Protein AF-A0A3S4F5F6-F1 (afdb_monomer_lite)

Secondary structure (DSSP, 8-state):
--HHHHHHH---SSTTTTT-SEEEEES--HHHHHS-HHHHTT------HHHHHHHHHHTT-EEEEE-STTSSS-GGG-S-GGGSGGGTTSSS---SS----EEEEEEE----SS--TTTTT-S--PEEEE-

pLDDT: mean 95.96, std 4.85, range [60.47, 98.75]

Sequence (131 aa):
MPAHIVQTRFPQTAEALACYDAIVISDIGSNTFLLQNRTFYNMDIIPDALQLIADYVAEGGGLLMIGGYLSFTGIEAKANYKNTVLAEVLPVDMLDVDDRVELPQGCKAVNTAVEHFITQPFSEWAAAVGL

Organism: Salmonella enterica I (NCBI:txid59201)

InterPro domains:
  IPR010768 Putative glutamine amidotransferase [PF07090] (1-130)
  IPR029062 Class I glutamine amidotransferase-like [G3DSA:3.40.50.880] (1-131)
  IPR029062 Class I glutamine amidotransferase-like [SSF52317] (2-127)

Radius of gyration: 16.64 Å; chains: 1; bounding box: 39×25×51 Å

Structure (mmCIF, N/CA/C/O backbone):
data_AF-A0A3S4F5F6-F1
#
_entry.id   AF-A0A3S4F5F6-F1
#
loop_
_atom_site.group_PDB
_atom_site.id
_atom_site.type_symbol
_atom_site.label_atom_id
_atom_site.label_alt_id
_atom_site.label_comp_id
_atom_site.label_asym_id
_atom_site.label_entity_id
_atom_site.label_seq_id
_atom_site.pdbx_PDB_ins_code
_atom_site.Cartn_x
_atom_site.Cartn_y
_atom_site.Cartn_z
_atom_site.occupancy
_atom_site.B_iso_or_equiv
_atom_site.auth_seq_id
_atom_site.auth_comp_id
_atom_site.auth_asym_id
_atom_site.auth_atom_id
_atom_site.pdbx_PDB_model_num
ATOM 1 N N . MET A 1 1 ? -4.221 12.363 2.640 1.00 91.06 1 MET A N 1
ATOM 2 C CA . MET A 1 1 ? -3.789 13.136 3.835 1.00 91.06 1 MET A CA 1
ATOM 3 C C . MET A 1 1 ? -2.275 13.015 3.998 1.00 91.06 1 MET A C 1
ATOM 5 O O . MET A 1 1 ? -1.754 12.002 3.551 1.00 91.06 1 MET A O 1
ATOM 9 N N . PRO A 1 2 ? -1.557 13.993 4.586 1.00 90.69 2 PRO A N 1
ATOM 10 C CA . PRO A 1 2 ? -0.120 13.858 4.854 1.00 90.69 2 PRO A CA 1
ATOM 11 C C . PRO A 1 2 ? 0.184 12.728 5.850 1.00 90.69 2 PRO A C 1
ATOM 13 O O . PRO A 1 2 ? -0.600 12.510 6.773 1.00 90.69 2 PRO A O 1
ATOM 16 N N . ALA A 1 3 ? 1.340 12.067 5.720 1.00 86.12 3 ALA A N 1
ATOM 17 C CA . ALA A 1 3 ? 1.691 10.895 6.534 1.00 86.12 3 ALA A CA 1
ATOM 18 C C . ALA A 1 3 ? 1.637 11.151 8.052 1.00 86.12 3 ALA A C 1
ATOM 20 O O . ALA A 1 3 ? 1.069 10.362 8.798 1.00 86.12 3 ALA A O 1
ATOM 21 N N . HIS A 1 4 ? 2.128 12.299 8.524 1.00 86.75 4 HIS A N 1
ATOM 22 C CA . HIS A 1 4 ? 2.087 12.649 9.951 1.00 86.75 4 HIS A CA 1
ATOM 23 C C . HIS A 1 4 ? 0.660 12.878 10.493 1.00 86.75 4 HIS A C 1
ATOM 25 O O . HIS A 1 4 ? 0.428 12.788 11.696 1.00 86.75 4 HIS A O 1
ATOM 31 N N . ILE A 1 5 ? -0.315 13.168 9.624 1.00 94.31 5 ILE A N 1
ATOM 32 C CA . ILE A 1 5 ? -1.717 13.339 10.031 1.00 94.31 5 ILE A CA 1
ATOM 33 C C . ILE A 1 5 ? -2.377 11.985 10.302 1.00 94.31 5 ILE A C 1
ATOM 35 O O . ILE A 1 5 ? -3.233 11.908 11.183 1.00 94.31 5 ILE A O 1
ATOM 39 N N . VAL A 1 6 ? -1.934 10.911 9.637 1.00 93.94 6 VAL A N 1
ATOM 40 C CA . VAL A 1 6 ? -2.415 9.540 9.888 1.00 93.94 6 VAL A CA 1
ATOM 41 C C . VAL A 1 6 ? -2.267 9.185 11.371 1.00 93.94 6 VAL A C 1
ATOM 43 O O . VAL A 1 6 ? -3.215 8.716 11.988 1.00 93.94 6 VAL A O 1
ATOM 46 N N . GLN A 1 7 ? -1.145 9.547 12.002 1.00 92.19 7 GLN A N 1
ATOM 47 C CA . GLN A 1 7 ? -0.879 9.236 13.415 1.00 92.19 7 GLN A CA 1
ATOM 48 C C . GLN A 1 7 ? -1.832 9.898 14.421 1.00 92.19 7 GLN A C 1
ATOM 50 O O . GLN A 1 7 ? -1.826 9.533 15.598 1.00 92.19 7 GLN A O 1
ATOM 55 N N . THR A 1 8 ? -2.598 10.907 13.997 1.00 93.56 8 THR A N 1
ATOM 56 C CA . THR A 1 8 ? -3.438 11.717 14.895 1.00 93.56 8 THR A CA 1
ATOM 57 C C . THR A 1 8 ? -4.908 11.751 14.503 1.00 93.56 8 THR A C 1
ATOM 59 O O . THR A 1 8 ? -5.749 11.988 15.367 1.00 93.56 8 THR A O 1
ATOM 62 N N . ARG A 1 9 ? -5.234 11.567 13.219 1.00 94.50 9 ARG A N 1
ATOM 63 C CA . ARG A 1 9 ? -6.587 11.781 12.682 1.00 94.50 9 ARG A CA 1
ATOM 64 C C . ARG A 1 9 ? -7.036 10.700 11.702 1.00 94.50 9 ARG A C 1
ATOM 66 O O . ARG A 1 9 ? -7.962 10.952 10.932 1.00 94.50 9 ARG A O 1
ATOM 73 N N . PHE A 1 10 ? -6.396 9.531 11.692 1.00 95.88 10 PHE A N 1
ATOM 74 C CA . PHE A 1 10 ? -6.884 8.436 10.860 1.00 95.88 10 PHE A CA 1
ATOM 75 C C . PHE A 1 10 ? -8.312 8.036 11.287 1.00 95.88 10 PHE A C 1
ATOM 77 O O . PHE A 1 10 ? -8.565 7.938 12.496 1.00 95.88 10 PHE A O 1
ATOM 84 N N . PRO A 1 11 ? -9.253 7.846 10.340 1.00 95.44 11 PRO A N 1
ATOM 85 C CA . PRO A 1 11 ? -10.606 7.392 10.645 1.00 95.44 11 PRO A CA 1
ATOM 86 C C . PRO A 1 11 ? -10.601 6.091 11.451 1.00 95.44 11 PRO A C 1
ATOM 88 O O . PRO A 1 11 ? -9.770 5.221 11.228 1.00 95.44 11 PRO A O 1
ATOM 91 N N . GLN A 1 12 ? -11.515 5.971 12.411 1.00 94.50 12 GLN A N 1
ATOM 92 C CA . GLN A 1 12 ? -11.531 4.853 13.366 1.00 94.50 12 GLN A CA 1
ATOM 93 C C . GLN A 1 12 ? -12.668 3.858 13.094 1.00 94.50 12 GLN A C 1
ATOM 95 O O . GLN A 1 12 ? -12.875 2.941 13.882 1.00 94.50 12 GLN A O 1
ATOM 100 N N . THR A 1 13 ? -13.431 4.056 12.015 1.00 91.31 13 THR A N 1
ATOM 101 C CA . THR A 1 13 ? -14.533 3.173 11.612 1.00 91.31 13 THR A CA 1
ATOM 102 C C . THR A 1 13 ? -14.563 3.021 10.092 1.00 91.31 13 THR A C 1
ATOM 104 O O . THR A 1 13 ? -14.089 3.907 9.372 1.00 91.31 13 THR A O 1
ATOM 107 N N . ALA A 1 14 ? -15.121 1.911 9.606 1.00 84.69 14 ALA A N 1
ATOM 108 C CA . ALA A 1 14 ? -15.236 1.624 8.177 1.00 84.69 14 ALA A CA 1
ATOM 109 C C . ALA A 1 14 ? -16.187 2.609 7.474 1.00 84.69 14 ALA A C 1
ATOM 111 O O . ALA A 1 14 ? -15.895 3.092 6.383 1.00 84.69 14 ALA A O 1
ATOM 112 N N . GLU A 1 15 ? -17.269 3.026 8.137 1.00 88.19 15 GLU A N 1
ATOM 113 C CA . GLU A 1 15 ? -18.243 3.976 7.584 1.00 88.19 15 GLU A CA 1
ATOM 114 C C . GLU A 1 15 ? -17.610 5.341 7.296 1.00 88.19 15 GLU A C 1
ATOM 116 O O . GLU A 1 15 ? -17.995 6.032 6.354 1.00 88.19 15 GLU A O 1
ATOM 121 N N . ALA A 1 16 ? -16.611 5.736 8.091 1.00 94.62 16 ALA A N 1
ATOM 122 C CA . ALA A 1 16 ? -15.866 6.966 7.864 1.00 94.62 16 ALA A CA 1
ATOM 123 C C . ALA A 1 16 ? -14.917 6.878 6.652 1.00 94.62 16 ALA A C 1
ATOM 125 O O . ALA A 1 16 ? -14.495 7.917 6.143 1.00 94.62 16 ALA A O 1
ATOM 126 N N . LEU A 1 17 ? -14.584 5.665 6.193 1.00 95.94 17 LEU A N 1
ATOM 127 C CA . LEU A 1 17 ? -13.842 5.413 4.954 1.00 95.94 17 LEU A CA 1
ATOM 128 C C . LEU A 1 17 ? -14.773 5.243 3.745 1.00 95.94 17 LEU A C 1
ATOM 130 O O . LEU A 1 17 ? -14.385 5.588 2.633 1.00 95.94 17 LEU A O 1
ATOM 134 N N . ALA A 1 18 ? -16.014 4.797 3.958 1.00 94.12 18 ALA A N 1
ATOM 135 C CA . ALA A 1 18 ? -16.992 4.521 2.901 1.00 94.12 18 ALA A CA 1
ATOM 136 C C . ALA A 1 18 ? -17.378 5.743 2.043 1.00 94.12 18 ALA A C 1
ATOM 138 O O . ALA A 1 18 ? -17.978 5.593 0.983 1.00 94.12 18 ALA A O 1
ATOM 139 N N . CYS A 1 19 ? -17.044 6.963 2.475 1.00 95.19 19 CYS A N 1
ATOM 140 C CA . CYS A 1 19 ? -17.251 8.169 1.673 1.00 95.19 19 CYS A CA 1
ATOM 141 C C . CYS A 1 19 ? -16.205 8.372 0.562 1.00 95.19 19 CYS A C 1
ATOM 143 O O . CYS A 1 19 ? -16.369 9.287 -0.245 1.00 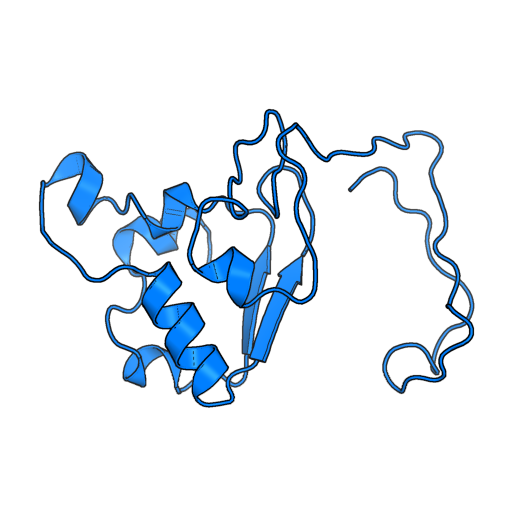95.19 19 CYS A O 1
ATOM 145 N N . TYR A 1 20 ? -15.139 7.567 0.525 1.00 97.44 20 TYR A N 1
ATOM 146 C CA . TYR A 1 20 ? -14.106 7.625 -0.507 1.00 97.44 20 TYR A CA 1
ATOM 147 C C . TYR A 1 20 ? -14.315 6.524 -1.548 1.00 97.44 20 TYR A C 1
ATOM 149 O O . TYR A 1 20 ? -14.538 5.370 -1.193 1.00 97.44 20 TYR A O 1
ATOM 157 N N . ASP A 1 21 ? -14.149 6.855 -2.829 1.00 97.88 21 ASP A N 1
ATOM 158 C C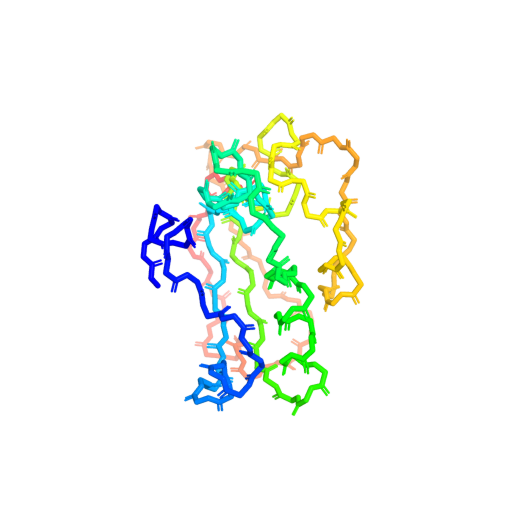A . ASP A 1 21 ? -14.173 5.862 -3.915 1.00 97.88 21 ASP A CA 1
ATOM 159 C C . ASP A 1 21 ? -12.913 4.980 -3.929 1.00 97.88 21 ASP A C 1
ATOM 161 O O . ASP A 1 21 ? -12.952 3.816 -4.328 1.00 97.88 21 ASP A O 1
ATOM 165 N N . ALA A 1 22 ? -11.780 5.542 -3.495 1.00 98.00 22 ALA A N 1
ATOM 166 C CA . ALA A 1 22 ? -10.528 4.817 -3.349 1.00 98.00 22 ALA A CA 1
ATOM 167 C C . ALA A 1 22 ? -9.621 5.425 -2.270 1.00 98.00 22 ALA A C 1
ATOM 169 O O . ALA A 1 22 ? -9.624 6.636 -2.027 1.00 98.00 22 ALA A O 1
ATOM 170 N N . ILE A 1 23 ? -8.766 4.583 -1.693 1.00 98.12 23 ILE A N 1
ATOM 171 C CA . ILE A 1 23 ? -7.663 4.953 -0.808 1.00 98.12 23 ILE A CA 1
ATOM 172 C C . ILE A 1 23 ? -6.346 4.766 -1.566 1.00 98.12 23 ILE A C 1
ATOM 174 O O . ILE A 1 23 ? -6.086 3.714 -2.147 1.00 98.12 23 ILE A O 1
ATOM 178 N N . VAL A 1 24 ? -5.494 5.794 -1.537 1.00 98.38 24 VAL A N 1
ATOM 179 C CA . VAL A 1 24 ? -4.147 5.747 -2.119 1.00 98.38 24 VAL A CA 1
ATOM 180 C C . VAL A 1 24 ? -3.108 5.854 -1.010 1.00 98.38 24 VAL A C 1
ATOM 182 O O . VAL A 1 24 ? -3.088 6.838 -0.265 1.00 98.38 24 VAL A O 1
ATOM 185 N N . ILE A 1 25 ? -2.235 4.854 -0.922 1.00 98.25 25 ILE A N 1
ATOM 186 C CA . ILE A 1 25 ? -1.103 4.795 0.003 1.00 98.25 25 ILE A CA 1
ATOM 187 C C . ILE A 1 25 ? 0.173 4.993 -0.815 1.00 98.25 25 ILE A C 1
ATOM 189 O O . ILE A 1 25 ? 0.447 4.237 -1.742 1.00 98.25 25 ILE A O 1
ATOM 193 N N . SER A 1 26 ? 0.945 6.027 -0.499 1.00 97.31 26 SER A N 1
ATOM 194 C CA . SER A 1 26 ? 2.162 6.369 -1.235 1.00 97.31 26 SER A CA 1
ATOM 195 C C . SER A 1 26 ? 3.246 6.768 -0.251 1.00 97.31 26 SER A C 1
ATOM 197 O O . SER A 1 26 ? 3.070 7.735 0.489 1.00 97.31 26 SER A O 1
ATOM 199 N N . ASP A 1 27 ? 4.353 6.030 -0.274 1.00 96.38 27 ASP A N 1
ATOM 200 C CA . ASP A 1 27 ? 5.578 6.309 0.483 1.00 96.38 27 ASP A CA 1
ATOM 201 C C . ASP A 1 27 ? 5.352 6.542 1.992 1.00 96.38 27 ASP A C 1
ATOM 203 O O . ASP A 1 27 ? 5.803 7.517 2.595 1.00 96.38 27 ASP A O 1
ATOM 207 N N . ILE A 1 28 ? 4.603 5.627 2.614 1.00 97.88 28 ILE A N 1
ATOM 208 C CA . ILE A 1 28 ? 4.267 5.640 4.040 1.00 97.88 28 ILE A CA 1
ATOM 209 C C . ILE A 1 28 ? 4.238 4.209 4.579 1.00 97.88 28 ILE A C 1
ATOM 211 O O . ILE A 1 28 ? 3.491 3.370 4.083 1.00 97.88 28 ILE A O 1
ATOM 215 N N . GLY A 1 29 ? 5.033 3.930 5.613 1.00 98.19 29 GLY A N 1
ATOM 216 C CA . GLY A 1 29 ? 5.177 2.581 6.160 1.00 98.19 29 GLY A CA 1
ATOM 217 C C . GLY A 1 29 ? 4.005 2.163 7.049 1.00 98.19 29 GLY A C 1
ATOM 218 O O . GLY A 1 29 ? 3.345 2.999 7.671 1.00 98.19 29 GLY A O 1
ATOM 219 N N . SER A 1 30 ? 3.802 0.851 7.178 1.00 98.56 30 SER A N 1
ATOM 220 C CA . SER A 1 30 ? 2.749 0.250 8.014 1.00 98.56 30 SER A CA 1
ATOM 221 C C . SER A 1 30 ? 2.769 0.742 9.466 1.00 98.56 30 SER A C 1
ATOM 223 O O . SER A 1 30 ? 1.718 0.998 10.055 1.00 98.56 30 SER A O 1
ATOM 225 N N . ASN A 1 31 ? 3.961 0.978 10.026 1.00 98.25 31 ASN A N 1
ATOM 226 C CA . ASN A 1 31 ? 4.142 1.494 11.384 1.00 98.25 31 ASN A CA 1
ATOM 227 C C . ASN A 1 31 ? 3.382 2.803 11.635 1.00 98.25 31 ASN A C 1
ATOM 229 O O . ASN A 1 31 ? 2.898 3.021 12.740 1.00 98.25 31 ASN A O 1
ATOM 233 N N . THR A 1 32 ? 3.233 3.673 10.633 1.00 98.00 32 THR A N 1
ATOM 234 C CA . THR A 1 32 ? 2.488 4.930 10.792 1.00 98.00 32 THR A CA 1
ATOM 235 C C . THR A 1 32 ? 0.992 4.695 11.039 1.00 98.00 32 THR A C 1
ATOM 237 O O . THR A 1 32 ? 0.365 5.487 11.743 1.00 98.00 32 THR A O 1
ATOM 240 N N . PHE A 1 33 ? 0.434 3.603 10.511 1.00 98.19 33 PHE A N 1
ATOM 241 C CA . PHE A 1 33 ? -0.964 3.206 10.704 1.00 98.19 33 PHE A CA 1
ATOM 242 C C . PHE A 1 33 ? -1.172 2.408 11.993 1.00 98.19 33 PHE A C 1
ATOM 244 O O . PHE A 1 33 ? -2.152 2.643 12.699 1.00 98.19 33 PHE A O 1
ATOM 251 N N . LEU A 1 34 ? -0.247 1.493 12.299 1.00 98.00 34 LEU A N 1
ATOM 252 C CA . LEU A 1 34 ? -0.343 0.568 13.434 1.00 98.00 34 LEU A CA 1
ATOM 253 C C . LEU A 1 34 ? 0.067 1.208 14.768 1.00 98.00 34 LEU A C 1
ATOM 255 O O . LEU A 1 34 ? -0.484 0.886 15.816 1.00 98.00 34 LEU A O 1
ATOM 259 N N . LEU A 1 35 ? 1.030 2.132 14.738 1.00 97.25 35 LEU A N 1
ATOM 260 C CA . LEU A 1 35 ? 1.600 2.785 15.919 1.00 97.25 35 LEU A CA 1
ATOM 261 C C . LEU A 1 35 ? 1.224 4.271 15.944 1.00 97.25 35 LEU A C 1
ATOM 263 O O . LEU A 1 35 ? 2.082 5.153 16.025 1.00 97.25 35 LEU A O 1
ATOM 267 N N . GLN A 1 36 ? -0.076 4.561 15.855 1.00 97.50 36 GLN A N 1
ATOM 268 C CA . GLN A 1 36 ? -0.590 5.927 16.008 1.00 97.50 36 GLN A CA 1
ATOM 269 C C . GLN A 1 36 ? -0.240 6.485 17.393 1.00 97.50 36 GLN A C 1
ATOM 271 O O . GLN A 1 36 ? -0.029 5.733 18.347 1.00 97.50 36 GLN A O 1
ATOM 276 N N . ASN A 1 37 ? -0.240 7.815 17.543 1.00 96.88 37 ASN A N 1
ATOM 277 C CA . ASN A 1 37 ? 0.197 8.470 18.783 1.00 96.88 37 ASN A CA 1
ATOM 278 C C . ASN A 1 37 ? -0.571 7.979 20.016 1.00 96.88 37 ASN A C 1
ATOM 280 O O . ASN A 1 37 ? 0.001 7.856 21.098 1.00 96.88 37 ASN A O 1
ATOM 284 N N . ARG A 1 38 ? -1.860 7.671 19.841 1.00 96.75 38 ARG A N 1
ATOM 285 C CA . ARG A 1 38 ? -2.717 7.119 20.893 1.00 96.75 38 ARG A CA 1
ATOM 286 C C . ARG A 1 38 ? -2.197 5.772 21.404 1.00 96.75 38 ARG A C 1
ATOM 288 O O . ARG A 1 38 ? -2.059 5.604 22.609 1.00 96.75 38 ARG A O 1
ATOM 295 N N . THR A 1 39 ? -1.822 4.864 20.510 1.00 96.62 39 THR A N 1
ATOM 296 C CA . THR A 1 39 ? -1.234 3.567 20.870 1.00 96.62 39 THR A CA 1
ATOM 297 C C . THR A 1 39 ? 0.179 3.727 21.423 1.00 96.62 39 THR A C 1
ATOM 299 O O . THR A 1 39 ? 0.487 3.209 22.491 1.00 96.62 39 THR A O 1
ATOM 302 N N . PHE A 1 40 ? 1.041 4.467 20.721 1.00 96.75 40 PHE A N 1
ATOM 303 C CA . PHE A 1 40 ? 2.476 4.492 21.013 1.00 96.75 40 PHE A CA 1
ATOM 304 C C . PHE A 1 40 ? 2.849 5.349 22.233 1.00 96.75 40 PHE A C 1
ATOM 306 O O . PHE A 1 40 ? 3.703 4.948 23.019 1.00 96.75 40 PHE A O 1
ATOM 313 N N . TYR A 1 41 ? 2.217 6.514 22.415 1.00 96.38 41 TYR A N 1
ATOM 314 C CA . TYR A 1 41 ? 2.541 7.440 23.511 1.00 96.38 41 TYR A CA 1
ATOM 315 C C . TYR A 1 41 ? 1.541 7.389 24.665 1.00 96.38 41 TYR A C 1
ATOM 317 O O . TYR A 1 41 ? 1.938 7.573 25.814 1.00 96.38 41 TYR A O 1
ATOM 325 N N . ASN A 1 42 ? 0.260 7.138 24.377 1.00 96.25 42 ASN A N 1
ATOM 326 C CA . ASN A 1 42 ? -0.794 7.192 25.395 1.00 96.25 42 ASN A CA 1
ATOM 327 C C . ASN A 1 42 ? -1.222 5.806 25.900 1.00 96.25 42 ASN A C 1
ATOM 329 O O . ASN A 1 42 ? -1.962 5.737 26.876 1.00 96.25 42 ASN A O 1
ATOM 333 N N . MET A 1 43 ? -0.744 4.718 25.275 1.00 95.69 43 MET A N 1
ATOM 334 C CA . MET A 1 43 ? -1.147 3.334 25.574 1.00 95.69 43 MET A CA 1
ATOM 335 C C . MET A 1 43 ? -2.661 3.091 25.432 1.00 95.69 43 MET A C 1
ATOM 337 O O . MET A 1 43 ? -3.219 2.191 26.059 1.00 95.69 43 MET A O 1
ATOM 341 N N . ASP A 1 44 ? -3.332 3.885 24.598 1.00 97.62 44 ASP A N 1
ATOM 342 C CA . ASP A 1 44 ? -4.745 3.695 24.292 1.00 97.62 44 ASP A CA 1
ATOM 343 C C . ASP A 1 44 ? -4.932 2.461 23.399 1.00 97.62 44 ASP A C 1
ATOM 345 O O . ASP A 1 44 ? -4.175 2.228 22.451 1.00 97.62 44 ASP A O 1
ATOM 349 N N . ILE A 1 45 ? -6.016 1.725 23.639 1.00 96.94 45 ILE A N 1
ATOM 350 C CA . ILE A 1 45 ? -6.497 0.687 22.725 1.00 96.94 45 ILE A CA 1
ATOM 351 C C . ILE A 1 45 ? -7.361 1.365 21.656 1.00 96.94 45 ILE 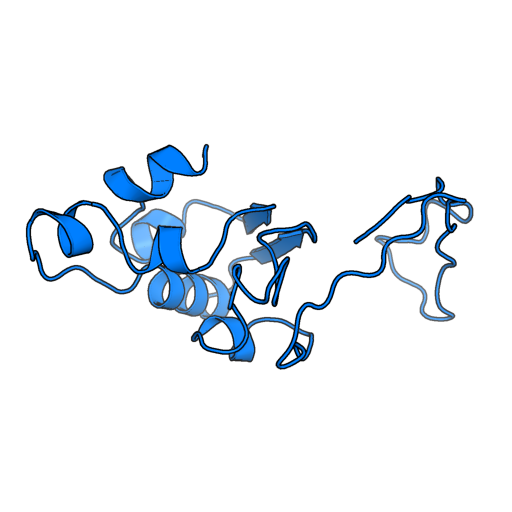A C 1
ATOM 353 O O . ILE A 1 45 ? -8.366 2.003 21.977 1.00 96.94 45 ILE A O 1
ATOM 357 N N . ILE A 1 46 ? -6.968 1.223 20.390 1.00 96.94 46 ILE A N 1
ATOM 358 C CA . ILE A 1 46 ? -7.696 1.726 19.218 1.00 96.94 46 ILE A CA 1
ATOM 359 C C . ILE A 1 46 ? -7.839 0.609 18.168 1.00 96.94 46 ILE A C 1
ATOM 361 O O . ILE A 1 46 ? -7.068 -0.352 18.215 1.00 96.94 46 ILE A O 1
ATOM 365 N N . PRO A 1 47 ? -8.800 0.712 17.234 1.00 97.12 47 PRO A N 1
ATOM 366 C CA . PRO A 1 47 ? -8.895 -0.190 16.088 1.00 97.12 47 PRO A CA 1
ATOM 367 C C . PRO A 1 47 ? -7.622 -0.213 15.228 1.00 97.12 47 PRO A C 1
ATOM 369 O O . PRO A 1 47 ? -6.944 0.805 15.079 1.00 97.12 47 PRO A O 1
ATOM 372 N N . ASP A 1 48 ? -7.334 -1.364 14.617 1.00 97.81 48 ASP A N 1
ATOM 373 C CA . ASP A 1 48 ? -6.263 -1.498 13.627 1.00 97.81 48 ASP A CA 1
ATOM 374 C C . ASP A 1 48 ? -6.657 -0.771 12.330 1.00 97.81 48 ASP A C 1
ATOM 376 O O . ASP A 1 48 ? -7.601 -1.147 11.634 1.00 97.81 48 ASP A O 1
ATOM 380 N N . ALA A 1 49 ? -5.919 0.287 12.000 1.00 98.19 49 ALA A N 1
ATOM 381 C CA . ALA A 1 49 ? -6.151 1.081 10.801 1.00 98.19 49 ALA A CA 1
ATOM 382 C C . ALA A 1 49 ? -5.975 0.291 9.496 1.00 98.19 49 ALA A C 1
ATOM 384 O O . ALA A 1 49 ? -6.672 0.576 8.525 1.00 98.19 49 ALA A O 1
ATOM 385 N N . LEU A 1 50 ? -5.067 -0.685 9.453 1.00 98.38 50 LEU A N 1
ATOM 386 C CA . LEU A 1 50 ? -4.876 -1.527 8.276 1.00 98.38 50 LEU A CA 1
ATOM 387 C C . LEU A 1 50 ? -6.031 -2.517 8.116 1.00 98.38 50 LEU A C 1
ATOM 389 O O . LEU A 1 50 ? -6.441 -2.767 6.985 1.00 98.38 50 LEU A O 1
ATOM 393 N N . GLN A 1 51 ? -6.605 -2.999 9.224 1.00 98.38 51 GLN A N 1
ATOM 394 C CA . GLN A 1 51 ? -7.827 -3.806 9.180 1.00 98.38 51 GLN A CA 1
ATOM 395 C C . GLN A 1 51 ? -9.004 -2.992 8.635 1.00 98.38 51 GLN A C 1
ATOM 397 O O . GLN A 1 51 ? -9.710 -3.469 7.758 1.00 98.38 51 GLN A O 1
ATOM 402 N N . LEU A 1 52 ? -9.162 -1.734 9.060 1.00 98.12 52 LEU A N 1
ATOM 403 C CA . LEU A 1 52 ? -10.206 -0.853 8.520 1.00 98.12 52 LEU A CA 1
ATOM 404 C C . LEU A 1 52 ? -10.070 -0.636 7.004 1.00 98.12 52 LEU A C 1
ATOM 406 O O . LEU A 1 52 ? -11.076 -0.564 6.302 1.00 98.12 52 LEU A O 1
ATOM 410 N N . ILE A 1 53 ? -8.839 -0.530 6.489 1.00 98.12 53 ILE A N 1
ATOM 411 C CA . ILE A 1 53 ? -8.594 -0.430 5.043 1.00 98.12 53 ILE A CA 1
ATOM 412 C C . ILE A 1 53 ? -8.925 -1.757 4.352 1.00 98.12 53 ILE A C 1
ATOM 414 O O . ILE A 1 53 ? -9.535 -1.739 3.287 1.00 98.12 53 ILE A O 1
ATOM 418 N N . ALA A 1 54 ? -8.546 -2.893 4.941 1.00 98.06 54 ALA A N 1
ATOM 419 C CA . ALA A 1 54 ? -8.870 -4.209 4.398 1.00 98.06 54 ALA A CA 1
ATOM 420 C C . ALA A 1 54 ? -10.391 -4.426 4.308 1.00 98.06 54 ALA A C 1
ATOM 422 O O . ALA A 1 54 ? -10.886 -4.819 3.253 1.00 98.06 54 ALA A O 1
ATOM 423 N N . ASP A 1 55 ? -11.129 -4.084 5.366 1.00 97.50 55 ASP A N 1
ATOM 424 C CA . ASP A 1 55 ? -12.592 -4.167 5.410 1.00 97.50 55 ASP A CA 1
ATOM 425 C C . ASP A 1 55 ? -13.223 -3.249 4.350 1.00 97.50 55 ASP A C 1
ATOM 427 O O . ASP A 1 55 ? -14.069 -3.682 3.571 1.00 97.50 55 ASP A O 1
ATOM 431 N N . TYR A 1 56 ? -12.738 -2.008 4.238 1.00 97.81 56 TYR A N 1
ATOM 432 C CA . TYR A 1 56 ? -13.169 -1.062 3.205 1.00 97.81 56 TYR A CA 1
ATOM 433 C C . TYR A 1 56 ? -12.993 -1.619 1.779 1.00 97.81 56 TYR A C 1
ATOM 435 O O . TYR A 1 56 ? -13.878 -1.465 0.936 1.00 97.81 56 TYR A O 1
ATOM 443 N N . VAL A 1 57 ? -11.873 -2.293 1.495 1.00 97.62 57 VAL A N 1
ATOM 444 C CA . VAL A 1 57 ? -11.639 -2.922 0.184 1.00 97.62 57 VAL A CA 1
ATOM 445 C C . VAL A 1 57 ? -12.559 -4.122 -0.030 1.00 97.62 57 VAL A C 1
ATOM 447 O O . VAL A 1 57 ? -13.111 -4.284 -1.119 1.00 97.62 57 VAL A O 1
ATOM 450 N N . ALA A 1 58 ? -12.771 -4.942 1.001 1.00 97.06 58 ALA A N 1
ATOM 451 C CA . ALA A 1 58 ? -13.683 -6.083 0.937 1.00 97.06 58 ALA A CA 1
ATOM 452 C C . ALA A 1 58 ? -15.137 -5.657 0.654 1.00 97.06 58 ALA A C 1
ATOM 454 O O . ALA A 1 58 ? -15.879 -6.386 -0.004 1.00 97.06 58 ALA A O 1
ATOM 455 N N . GLU A 1 59 ? -15.525 -4.456 1.089 1.00 96.75 59 GLU A N 1
ATOM 456 C CA . GLU A 1 59 ? -16.828 -3.840 0.811 1.00 96.75 59 GLU A CA 1
ATOM 457 C C . GLU A 1 59 ? -16.918 -3.156 -0.570 1.00 96.75 59 GLU A C 1
ATOM 459 O O . GLU A 1 59 ? -17.956 -2.592 -0.920 1.00 96.75 59 GLU A O 1
ATOM 464 N N . GLY A 1 60 ? -15.870 -3.250 -1.397 1.00 96.75 60 GLY A N 1
ATOM 465 C CA . GLY A 1 60 ? -15.846 -2.753 -2.777 1.00 96.75 60 GLY A CA 1
ATOM 466 C C . GLY A 1 60 ? -15.104 -1.430 -2.973 1.00 96.75 60 GLY A C 1
ATOM 467 O O . GLY A 1 60 ? -15.121 -0.887 -4.079 1.00 96.75 60 GLY A O 1
ATOM 468 N N . GLY A 1 61 ? -14.447 -0.914 -1.933 1.00 97.62 61 GLY A N 1
ATOM 469 C CA . GLY A 1 61 ? -13.582 0.255 -2.024 1.00 97.62 61 GLY A CA 1
ATOM 470 C C . GLY A 1 61 ? -12.307 -0.003 -2.835 1.00 97.62 61 GLY A C 1
ATOM 471 O O . GLY A 1 61 ? -11.735 -1.093 -2.810 1.00 97.62 61 GLY A O 1
ATOM 472 N N . GLY A 1 62 ? -11.827 1.008 -3.561 1.00 98.19 62 GLY A N 1
ATOM 473 C CA . GLY A 1 62 ? -10.577 0.900 -4.314 1.00 98.19 62 GLY A CA 1
ATOM 474 C C . GLY A 1 62 ? -9.339 1.071 -3.428 1.00 98.19 62 GLY A C 1
ATOM 475 O O . GLY A 1 62 ? -9.285 1.982 -2.607 1.00 98.19 62 GLY A O 1
ATOM 476 N N . LEU A 1 63 ? -8.294 0.267 -3.637 1.00 98.56 63 LEU A N 1
ATOM 477 C CA . LEU A 1 63 ? -6.985 0.473 -3.006 1.00 98.56 63 LEU A CA 1
ATOM 478 C C . LEU A 1 63 ? -5.882 0.565 -4.059 1.00 98.56 63 LEU A C 1
ATOM 480 O O . LEU A 1 63 ? -5.768 -0.288 -4.937 1.00 98.56 63 LEU A O 1
ATOM 484 N N . LEU A 1 64 ? -5.044 1.593 -3.935 1.00 98.62 64 LEU A N 1
ATOM 485 C CA . LEU A 1 64 ? -3.828 1.765 -4.722 1.00 98.62 64 LEU A CA 1
ATOM 486 C C . LEU A 1 64 ? -2.640 1.988 -3.785 1.00 98.62 64 LEU A C 1
ATOM 488 O O . LEU A 1 64 ? -2.648 2.918 -2.980 1.00 98.62 64 LEU A O 1
ATOM 492 N N . MET A 1 65 ? -1.596 1.175 -3.936 1.00 98.62 65 MET A N 1
ATOM 493 C CA . MET A 1 65 ? -0.297 1.410 -3.309 1.00 98.62 65 MET A CA 1
ATOM 494 C C . MET A 1 65 ? 0.721 1.825 -4.373 1.00 98.62 65 MET A C 1
ATOM 496 O O . MET A 1 65 ? 0.861 1.154 -5.395 1.00 98.62 65 MET A O 1
ATOM 500 N N . ILE A 1 66 ? 1.418 2.936 -4.140 1.00 98.12 66 ILE A N 1
ATOM 501 C CA . ILE A 1 66 ? 2.477 3.450 -5.016 1.00 98.12 66 ILE A CA 1
ATOM 502 C C . ILE A 1 66 ? 3.826 3.152 -4.362 1.00 98.12 66 ILE A C 1
ATOM 504 O O . ILE A 1 66 ? 4.002 3.443 -3.183 1.00 98.12 66 ILE A O 1
ATOM 508 N N . GLY A 1 67 ? 4.759 2.581 -5.130 1.00 96.94 67 GLY A N 1
ATOM 509 C CA . GLY A 1 67 ? 6.104 2.233 -4.665 1.00 96.94 67 GLY A CA 1
ATOM 510 C C . GLY A 1 67 ? 6.941 3.432 -4.209 1.00 96.94 67 GLY A C 1
ATOM 511 O O . GLY A 1 67 ? 6.659 4.582 -4.550 1.00 96.94 67 GLY A O 1
ATOM 512 N N . GLY A 1 68 ? 7.974 3.139 -3.427 1.00 96.12 68 GLY A N 1
ATOM 513 C CA . GLY A 1 68 ? 8.849 4.107 -2.777 1.00 96.12 68 GLY A CA 1
ATOM 514 C C . GLY A 1 68 ? 9.535 3.471 -1.571 1.00 96.12 68 GLY A C 1
ATOM 515 O O . GLY A 1 68 ? 9.230 2.342 -1.188 1.00 96.12 68 GLY A O 1
ATOM 516 N N . TYR A 1 69 ? 10.431 4.212 -0.925 1.00 97.44 69 TYR A N 1
ATOM 517 C CA . TYR A 1 69 ? 11.255 3.684 0.166 1.00 97.44 69 TYR A CA 1
ATOM 518 C C . TYR A 1 69 ? 10.429 3.216 1.368 1.00 97.44 69 TYR A C 1
ATOM 520 O O . TYR A 1 69 ? 10.861 2.327 2.096 1.00 97.44 69 TYR A O 1
ATOM 528 N N . LEU A 1 70 ? 9.252 3.797 1.597 1.00 98.06 70 LEU A N 1
ATOM 529 C CA . LEU A 1 70 ? 8.337 3.408 2.665 1.00 98.06 70 LEU A CA 1
ATOM 530 C C . LEU A 1 70 ? 7.065 2.729 2.140 1.00 98.06 70 LEU A C 1
ATOM 532 O O . LEU A 1 70 ? 6.024 2.811 2.781 1.00 98.06 70 LEU A O 1
ATOM 536 N N . SER A 1 71 ? 7.120 2.040 1.001 1.00 98.31 71 SER A N 1
ATOM 537 C CA . SER A 1 71 ? 6.006 1.224 0.484 1.00 98.31 71 SER A CA 1
ATOM 538 C C . SER A 1 71 ? 6.422 -0.235 0.307 1.00 98.31 71 SER A C 1
ATOM 540 O O . SER A 1 71 ? 7.610 -0.530 0.311 1.00 98.31 71 SER A O 1
ATOM 542 N N . PHE A 1 72 ? 5.450 -1.149 0.203 1.00 98.56 72 PHE A N 1
ATOM 543 C CA . PHE A 1 72 ? 5.697 -2.598 0.140 1.00 98.56 72 PHE A CA 1
ATOM 544 C C . PHE A 1 72 ? 6.599 -3.098 1.289 1.00 98.56 72 PHE A C 1
ATOM 546 O O . PHE A 1 72 ? 6.205 -3.022 2.459 1.00 98.56 72 PHE A O 1
ATOM 553 N N . THR A 1 73 ? 7.802 -3.594 0.993 1.00 98.69 73 THR A N 1
ATOM 554 C CA . THR A 1 73 ? 8.807 -3.964 2.000 1.00 98.69 73 THR A CA 1
ATOM 555 C C . THR A 1 73 ? 9.657 -2.749 2.363 1.00 98.69 73 THR A C 1
ATOM 557 O O . THR A 1 73 ? 9.782 -2.418 3.547 1.00 98.69 73 THR A O 1
ATOM 560 N N . GLY A 1 74 ? 10.145 -2.027 1.356 1.00 98.38 74 GLY A N 1
ATOM 561 C CA . GLY A 1 74 ? 10.817 -0.741 1.462 1.00 98.38 74 GLY A CA 1
ATOM 562 C C . GLY A 1 74 ? 12.288 -0.816 1.876 1.00 98.38 74 GLY A C 1
ATOM 563 O O . GLY A 1 74 ? 12.850 -1.886 2.127 1.00 98.38 74 GLY A O 1
ATOM 564 N N . ILE A 1 75 ? 12.903 0.363 2.016 1.00 98.38 75 ILE A N 1
ATOM 565 C CA . ILE A 1 75 ? 14.294 0.522 2.453 1.00 98.38 75 ILE A CA 1
ATOM 566 C C . ILE A 1 75 ? 14.514 -0.154 3.804 1.00 98.38 75 ILE A C 1
ATOM 568 O O . ILE A 1 75 ? 13.766 0.083 4.755 1.00 98.38 75 ILE A O 1
ATOM 572 N N . GLU A 1 76 ? 15.541 -1.001 3.896 1.00 98.25 76 GLU A N 1
ATOM 573 C CA . GLU A 1 76 ? 15.845 -1.811 5.084 1.00 98.25 76 GLU A CA 1
ATOM 574 C C . GLU A 1 76 ? 14.624 -2.607 5.609 1.00 98.25 76 GLU A C 1
ATOM 576 O O . GLU A 1 76 ? 14.526 -2.870 6.808 1.00 98.25 76 GLU A O 1
ATOM 581 N N . ALA A 1 77 ? 13.672 -2.951 4.733 1.00 98.19 77 ALA A N 1
ATOM 582 C CA . ALA A 1 77 ? 12.398 -3.588 5.067 1.00 98.19 77 ALA A CA 1
ATOM 583 C C . ALA A 1 77 ? 11.502 -2.802 6.055 1.00 98.19 77 ALA A C 1
ATOM 585 O O . ALA A 1 77 ? 10.706 -3.384 6.796 1.00 98.19 77 ALA A O 1
ATOM 586 N N . LYS A 1 78 ? 11.612 -1.464 6.095 1.00 98.56 78 LYS A N 1
ATOM 587 C CA . LYS A 1 78 ? 10.906 -0.620 7.083 1.00 98.56 78 LYS A CA 1
ATOM 588 C C . LYS A 1 78 ? 9.444 -0.327 6.766 1.00 98.56 78 LYS A C 1
ATOM 590 O O . LYS A 1 78 ? 8.704 0.021 7.688 1.00 98.56 78 LYS A O 1
ATOM 595 N N . ALA A 1 79 ? 9.019 -0.422 5.507 1.00 98.50 79 ALA A N 1
ATOM 596 C CA . ALA A 1 79 ? 7.608 -0.256 5.163 1.00 98.50 79 ALA A CA 1
ATOM 597 C C . ALA A 1 79 ? 6.785 -1.432 5.703 1.00 98.50 79 ALA A C 1
ATOM 599 O O . ALA A 1 79 ? 5.714 -1.225 6.280 1.00 98.50 79 ALA A O 1
ATOM 600 N N . ASN A 1 80 ? 7.362 -2.635 5.617 1.00 98.62 80 ASN A N 1
ATOM 601 C CA . ASN A 1 80 ? 6.954 -3.834 6.343 1.00 98.62 80 ASN A CA 1
ATOM 602 C C . ASN A 1 80 ? 5.509 -4.307 6.067 1.00 98.62 80 ASN A C 1
ATOM 604 O O . ASN A 1 80 ? 4.924 -4.986 6.907 1.00 98.62 80 ASN A O 1
ATOM 608 N N . TYR A 1 81 ? 4.915 -3.989 4.909 1.00 98.75 81 TYR A N 1
ATOM 609 C CA . TYR A 1 81 ? 3.524 -4.370 4.611 1.00 98.75 81 TYR A CA 1
ATOM 610 C C . TYR A 1 81 ? 3.323 -5.880 4.461 1.00 98.75 81 TYR A C 1
ATOM 612 O O . TYR A 1 81 ? 2.225 -6.359 4.740 1.00 98.75 81 TYR A O 1
ATOM 620 N N . LYS A 1 82 ? 4.373 -6.641 4.116 1.00 98.62 82 LYS A N 1
ATOM 621 C CA . LYS A 1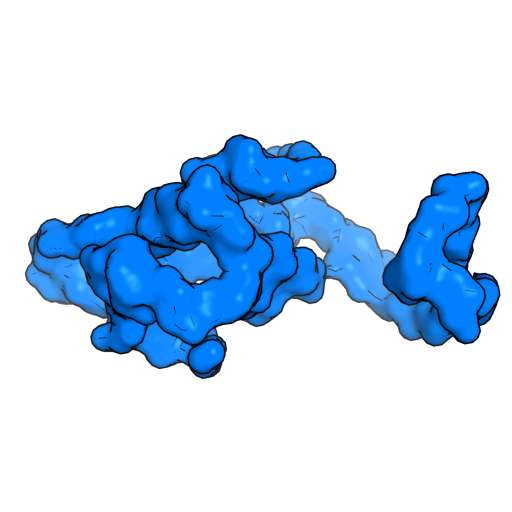 82 ? 4.340 -8.114 4.074 1.00 98.62 82 LYS A CA 1
ATOM 622 C C . LYS A 1 82 ? 3.836 -8.731 5.377 1.00 98.62 82 LYS A C 1
ATOM 624 O O . LYS A 1 82 ? 3.114 -9.719 5.361 1.00 98.62 82 LYS A O 1
ATOM 629 N N . ASN A 1 83 ? 4.212 -8.135 6.502 1.00 98.56 83 ASN A N 1
ATOM 630 C CA . ASN A 1 83 ? 3.909 -8.643 7.834 1.00 98.56 83 ASN A CA 1
ATOM 631 C C . ASN A 1 83 ? 2.653 -7.978 8.421 1.00 98.56 83 ASN A C 1
ATOM 633 O O . ASN A 1 83 ? 2.567 -7.759 9.628 1.00 98.56 83 ASN A O 1
ATOM 637 N N . THR A 1 84 ? 1.699 -7.608 7.562 1.00 98.75 84 THR A N 1
ATOM 638 C CA . THR A 1 84 ? 0.451 -6.935 7.942 1.00 98.75 84 THR A CA 1
ATOM 639 C C . THR A 1 84 ? -0.740 -7.549 7.225 1.00 98.75 84 THR A C 1
ATOM 641 O O . THR A 1 84 ? -0.581 -8.232 6.217 1.00 98.75 84 THR A O 1
ATOM 644 N N . VAL A 1 85 ? -1.946 -7.226 7.694 1.00 98.38 85 VAL A N 1
ATOM 645 C CA . VAL A 1 85 ? -3.202 -7.660 7.062 1.00 98.38 85 VAL A CA 1
ATOM 646 C C . VAL A 1 85 ? -3.342 -7.196 5.606 1.00 98.38 85 VAL A C 1
ATOM 648 O O . VAL A 1 85 ? -4.012 -7.855 4.820 1.00 98.38 85 VAL A O 1
ATOM 651 N N . LEU A 1 86 ? -2.667 -6.110 5.199 1.00 98.50 86 LEU A N 1
ATOM 652 C CA . LEU A 1 86 ? -2.711 -5.656 3.805 1.00 98.50 86 LEU A CA 1
ATOM 653 C C . LEU A 1 86 ? -1.929 -6.558 2.842 1.00 98.50 86 LEU A C 1
ATOM 655 O O . LEU A 1 86 ? -2.141 -6.445 1.637 1.00 98.50 86 LEU A O 1
ATOM 659 N N . ALA A 1 87 ? -1.076 -7.468 3.324 1.00 98.56 87 ALA A N 1
ATOM 660 C CA . ALA A 1 87 ? -0.417 -8.441 2.454 1.00 98.56 87 ALA A CA 1
ATOM 661 C C . ALA A 1 87 ? -1.424 -9.352 1.732 1.00 98.56 87 ALA A C 1
ATOM 663 O O . ALA A 1 87 ? -1.202 -9.697 0.580 1.00 98.56 87 ALA A O 1
ATOM 664 N N . GLU A 1 88 ? -2.550 -9.684 2.374 1.00 98.00 88 GLU A N 1
ATOM 665 C CA . GLU A 1 88 ? -3.615 -10.498 1.765 1.00 98.00 88 GLU A CA 1
ATOM 666 C C . GLU A 1 88 ? -4.502 -9.698 0.796 1.00 98.00 88 GLU A C 1
ATOM 668 O O . GLU A 1 88 ? -5.197 -10.275 -0.037 1.00 98.00 88 GLU A O 1
ATOM 673 N N . VAL A 1 89 ? -4.484 -8.365 0.900 1.00 98.38 89 VAL A N 1
ATOM 674 C CA . VAL A 1 89 ? -5.310 -7.457 0.087 1.00 98.38 89 VAL A CA 1
ATOM 675 C C . VAL A 1 89 ? -4.598 -7.062 -1.208 1.00 98.38 89 VAL A C 1
ATOM 677 O O . VAL A 1 89 ? -5.238 -6.865 -2.243 1.00 98.38 89 VAL A O 1
ATOM 680 N N . LEU A 1 90 ? -3.274 -6.901 -1.162 1.00 98.50 90 LEU A N 1
ATOM 681 C CA . LEU A 1 90 ? -2.490 -6.452 -2.308 1.00 98.50 90 LEU A CA 1
ATOM 682 C C . LEU A 1 90 ? -2.356 -7.570 -3.360 1.00 98.50 90 LEU A C 1
ATOM 684 O O . LEU A 1 90 ? -2.100 -8.719 -3.013 1.00 98.50 90 LEU A O 1
ATOM 688 N N . PRO A 1 91 ? -2.438 -7.253 -4.666 1.00 98.31 91 PRO A N 1
ATOM 689 C CA . PRO A 1 91 ? -2.343 -8.249 -5.737 1.00 98.31 91 PRO A CA 1
ATOM 690 C C . PRO A 1 91 ? -0.891 -8.667 -6.052 1.00 98.31 91 PRO A C 1
ATOM 692 O O . PRO A 1 91 ? -0.594 -9.053 -7.183 1.00 98.31 91 PRO A O 1
ATOM 695 N N . VAL A 1 92 ? 0.030 -8.530 -5.092 1.00 98.56 92 VAL A N 1
ATOM 696 C CA . VAL A 1 92 ? 1.463 -8.820 -5.238 1.00 98.56 92 VAL A CA 1
ATOM 697 C C . VAL A 1 92 ? 2.023 -9.428 -3.956 1.00 98.56 92 VAL A C 1
ATOM 699 O O . VAL A 1 92 ? 1.676 -8.999 -2.857 1.00 98.56 92 VAL A O 1
ATOM 702 N N . ASP A 1 93 ? 2.954 -10.367 -4.105 1.00 98.56 93 ASP A N 1
ATOM 703 C CA . ASP A 1 93 ? 3.769 -10.853 -2.994 1.00 98.56 93 ASP A CA 1
ATOM 704 C C . ASP A 1 93 ? 4.951 -9.908 -2.737 1.00 98.56 93 ASP A C 1
ATOM 706 O O . ASP A 1 93 ? 5.543 -9.348 -3.663 1.00 98.56 93 ASP A O 1
ATOM 710 N N . MET A 1 94 ? 5.325 -9.764 -1.467 1.00 98.50 94 MET A N 1
ATOM 711 C CA . MET A 1 94 ? 6.446 -8.929 -1.026 1.00 98.50 94 MET A CA 1
ATOM 712 C C . MET A 1 94 ? 7.648 -9.782 -0.598 1.00 98.50 94 MET A C 1
ATOM 714 O O . MET A 1 94 ? 7.509 -10.910 -0.106 1.00 98.50 94 MET A O 1
ATOM 718 N N . LEU A 1 95 ? 8.853 -9.238 -0.773 1.00 98.25 95 LEU A N 1
ATOM 719 C CA . LEU A 1 95 ? 10.095 -9.884 -0.346 1.00 98.25 95 LEU A CA 1
ATOM 720 C C . LEU A 1 95 ? 10.248 -9.826 1.185 1.00 98.25 95 LEU A C 1
ATOM 722 O O . LEU A 1 95 ? 9.601 -9.036 1.861 1.00 98.25 95 LEU A O 1
ATOM 726 N N . ASP A 1 96 ? 11.102 -10.682 1.751 1.00 98.06 96 ASP A N 1
ATOM 727 C CA . ASP A 1 96 ? 11.462 -10.633 3.185 1.00 98.06 96 ASP A CA 1
ATOM 728 C C . ASP A 1 96 ? 12.590 -9.635 3.494 1.00 98.06 96 ASP A C 1
ATOM 730 O O . ASP A 1 96 ? 12.996 -9.471 4.643 1.00 98.06 96 ASP A O 1
ATOM 734 N N . VAL A 1 97 ? 13.145 -9.007 2.460 1.00 98.44 97 VAL A N 1
ATOM 735 C CA . VAL A 1 97 ? 14.333 -8.149 2.513 1.00 98.44 97 VAL A CA 1
ATOM 736 C C . VAL A 1 97 ? 14.031 -6.798 1.870 1.00 98.44 97 VAL A C 1
ATOM 738 O O . VAL A 1 97 ? 12.986 -6.645 1.246 1.00 98.44 97 VAL A O 1
ATOM 741 N N . ASP A 1 98 ? 14.952 -5.837 2.004 1.00 98.19 98 ASP A N 1
ATOM 742 C CA . ASP A 1 98 ? 14.909 -4.575 1.248 1.00 98.19 98 ASP A CA 1
ATOM 743 C C . ASP A 1 98 ? 14.631 -4.868 -0.235 1.00 98.19 98 ASP A C 1
ATOM 745 O O . ASP A 1 98 ? 15.370 -5.630 -0.867 1.00 98.19 98 ASP A O 1
ATOM 749 N N . ASP A 1 99 ? 13.523 -4.333 -0.746 1.00 97.94 99 ASP A N 1
ATOM 750 C CA . ASP A 1 99 ? 12.972 -4.667 -2.061 1.00 97.94 99 ASP A CA 1
ATOM 751 C C . ASP A 1 99 ? 13.293 -3.626 -3.135 1.00 97.94 99 ASP A C 1
ATOM 753 O O . ASP A 1 99 ? 12.815 -3.744 -4.266 1.00 97.94 99 ASP A O 1
ATOM 757 N N . ARG A 1 100 ? 14.145 -2.646 -2.814 1.00 98.00 100 ARG A N 1
ATOM 758 C CA . ARG A 1 100 ? 14.504 -1.591 -3.756 1.00 98.00 100 ARG A CA 1
ATOM 759 C C . ARG A 1 100 ? 15.340 -2.114 -4.908 1.00 98.00 100 ARG A C 1
ATOM 761 O O . ARG A 1 100 ? 16.299 -2.872 -4.734 1.00 98.00 100 ARG A O 1
ATOM 768 N N . VAL A 1 101 ? 15.053 -1.589 -6.091 1.00 97.88 101 VAL A N 1
ATOM 769 C CA . VAL A 1 101 ? 15.886 -1.767 -7.282 1.00 97.88 101 VAL A CA 1
ATOM 770 C C . VAL A 1 101 ? 16.321 -0.394 -7.775 1.00 97.88 101 VAL A C 1
ATOM 772 O O . VAL A 1 101 ? 15.626 0.269 -8.543 1.00 97.88 101 VAL A O 1
ATOM 775 N N . GLU A 1 102 ? 17.502 0.033 -7.329 1.00 97.38 102 GLU A N 1
ATOM 776 C CA . GLU A 1 102 ? 18.076 1.338 -7.669 1.00 97.38 102 GLU A CA 1
ATOM 777 C C . GLU A 1 102 ? 18.658 1.324 -9.091 1.00 97.38 102 GLU A C 1
ATOM 779 O O . GLU A 1 102 ? 19.564 0.548 -9.409 1.00 97.38 102 GLU A O 1
ATOM 784 N N . LEU A 1 103 ? 18.154 2.200 -9.962 1.00 97.25 103 LEU A N 1
ATOM 785 C CA . LEU A 1 103 ? 18.495 2.250 -11.387 1.00 97.25 103 LEU A CA 1
ATOM 786 C C . LEU A 1 103 ? 18.933 3.671 -11.769 1.00 97.25 103 LEU A C 1
ATOM 788 O O . LEU A 1 103 ? 18.234 4.341 -12.529 1.00 97.25 103 LEU A O 1
ATOM 792 N N . PRO A 1 104 ? 20.096 4.159 -11.295 1.00 95.75 104 PRO A N 1
ATOM 793 C CA . PRO A 1 104 ? 20.536 5.537 -11.538 1.00 95.75 104 PRO A CA 1
ATOM 794 C C . PRO A 1 104 ? 20.695 5.876 -13.029 1.00 95.75 104 PRO A C 1
ATOM 796 O O . PRO A 1 104 ? 20.551 7.031 -13.422 1.00 95.75 104 PRO A O 1
ATOM 799 N N . GLN A 1 105 ? 20.956 4.877 -13.875 1.00 96.31 105 GLN A N 1
ATOM 800 C CA . GLN A 1 105 ? 20.989 5.009 -15.336 1.00 96.31 105 GLN A CA 1
ATOM 801 C C . GLN A 1 105 ? 19.604 5.183 -15.986 1.00 96.31 105 GLN A C 1
ATOM 803 O O . GLN A 1 105 ? 19.516 5.465 -17.180 1.00 96.31 105 GLN A O 1
ATOM 808 N N . GLY A 1 106 ? 18.531 5.009 -15.217 1.00 96.25 106 GLY A N 1
ATOM 809 C CA . GLY A 1 106 ? 17.159 4.969 -15.690 1.00 96.25 106 GLY A CA 1
ATOM 810 C C . GLY A 1 106 ? 16.780 3.629 -16.325 1.00 96.25 106 GLY A C 1
ATOM 811 O O . GLY A 1 106 ? 17.589 2.944 -16.950 1.00 96.25 106 GLY A O 1
ATOM 812 N N . CYS A 1 107 ? 15.509 3.266 -16.201 1.00 96.31 107 CYS A N 1
ATOM 813 C CA . CYS A 1 107 ? 14.895 2.149 -16.907 1.00 96.31 107 CYS A CA 1
ATOM 814 C C . CYS A 1 107 ? 13.505 2.556 -17.394 1.00 96.31 107 CYS A C 1
ATOM 816 O O . CYS A 1 107 ? 12.764 3.231 -16.682 1.00 96.31 107 CYS A O 1
ATOM 818 N N . LYS A 1 108 ? 13.155 2.174 -18.624 1.00 96.19 108 LYS A N 1
ATOM 819 C CA . LYS A 1 108 ? 11.821 2.408 -19.179 1.00 96.19 108 LYS A CA 1
ATOM 820 C C . LYS A 1 108 ? 10.989 1.145 -19.030 1.00 96.19 108 LYS A C 1
ATOM 822 O O . LYS A 1 108 ? 11.427 0.070 -19.435 1.00 96.19 108 LYS A O 1
ATOM 827 N N . ALA A 1 109 ? 9.783 1.297 -18.498 1.00 95.38 109 ALA A N 1
ATOM 828 C CA . ALA A 1 109 ? 8.801 0.229 -18.518 1.00 95.38 109 ALA A CA 1
ATOM 829 C C . ALA A 1 109 ? 8.367 -0.083 -19.960 1.00 95.38 109 ALA A C 1
ATOM 831 O O . ALA A 1 109 ? 8.460 0.753 -20.863 1.00 95.38 109 ALA A O 1
ATOM 832 N N . VAL A 1 110 ? 7.872 -1.301 -20.157 1.00 95.69 110 VAL A N 1
ATOM 833 C CA . VAL A 1 110 ? 7.241 -1.742 -21.400 1.00 95.69 110 VAL A CA 1
ATOM 834 C C . VAL A 1 110 ? 5.862 -2.287 -21.069 1.00 95.69 110 VAL A C 1
ATOM 836 O O . VAL A 1 110 ? 5.682 -2.937 -20.037 1.00 95.69 110 VAL A O 1
ATOM 839 N N . ASN A 1 111 ? 4.882 -2.022 -21.932 1.00 96.56 111 ASN A N 1
ATOM 840 C CA . ASN A 1 111 ? 3.569 -2.639 -21.782 1.00 96.56 111 ASN A CA 1
ATOM 841 C C . ASN A 1 111 ? 3.706 -4.159 -21.916 1.00 96.56 111 ASN A C 1
ATOM 843 O O . ASN A 1 111 ? 4.490 -4.662 -22.726 1.00 96.56 111 ASN A O 1
ATOM 847 N N . THR A 1 112 ? 2.930 -4.892 -21.124 1.00 96.19 112 THR A N 1
ATOM 848 C CA . THR A 1 112 ? 2.794 -6.336 -21.304 1.00 96.19 112 THR A CA 1
ATOM 849 C C . THR A 1 112 ? 1.923 -6.627 -22.529 1.00 96.19 112 THR A C 1
ATOM 851 O O . THR A 1 112 ? 1.333 -5.727 -23.126 1.00 96.19 112 THR A O 1
ATOM 854 N N . ALA A 1 113 ? 1.813 -7.903 -22.905 1.00 94.88 113 ALA A N 1
ATOM 855 C CA . ALA A 1 113 ? 0.933 -8.323 -23.995 1.00 94.88 113 ALA A CA 1
ATOM 856 C C . ALA A 1 113 ? -0.570 -8.198 -23.663 1.00 94.88 113 ALA A C 1
ATOM 858 O O . ALA A 1 113 ? -1.402 -8.408 -24.540 1.00 94.88 113 ALA A O 1
ATOM 859 N N . VAL A 1 114 ? -0.930 -7.901 -22.408 1.00 96.31 114 VAL A N 1
ATOM 860 C CA . VAL A 1 114 ? -2.328 -7.795 -21.975 1.00 96.31 114 VAL A CA 1
ATOM 861 C C . VAL A 1 114 ? -2.873 -6.417 -22.338 1.00 96.31 114 VAL A C 1
ATOM 863 O O . VAL A 1 114 ? -2.387 -5.395 -21.853 1.00 96.31 114 VAL A O 1
ATOM 866 N N . GLU A 1 115 ? -3.915 -6.389 -23.165 1.00 95.00 115 GLU A N 1
ATOM 867 C CA . GLU A 1 115 ? -4.634 -5.158 -23.486 1.00 95.00 115 GLU A CA 1
ATOM 868 C C . GLU A 1 115 ? -5.460 -4.689 -22.284 1.00 95.00 115 GLU A C 1
ATOM 870 O O . GLU A 1 115 ? -6.263 -5.441 -21.730 1.00 95.00 115 GLU A O 1
ATOM 875 N N . HIS A 1 116 ? -5.281 -3.431 -21.881 1.00 97.19 116 HIS A N 1
ATOM 876 C CA . HIS A 1 116 ? -5.993 -2.862 -20.742 1.00 97.19 116 HIS A CA 1
ATOM 877 C C . HIS A 1 116 ? -6.262 -1.370 -20.940 1.00 97.19 116 HIS A C 1
ATOM 879 O O . HIS A 1 116 ? -5.402 -0.641 -21.430 1.00 97.19 116 HIS A O 1
ATOM 885 N N . PHE A 1 117 ? -7.431 -0.883 -20.515 1.00 97.69 117 PHE A N 1
ATOM 886 C CA . PHE A 1 117 ? -7.821 0.521 -20.714 1.00 97.69 117 PHE A CA 1
ATOM 887 C C . PHE A 1 117 ? -6.835 1.518 -20.077 1.00 97.69 117 PHE A C 1
ATOM 889 O O . PHE A 1 117 ? -6.666 2.618 -20.592 1.00 97.69 117 PHE A O 1
ATOM 896 N N . ILE A 1 118 ? -6.164 1.127 -18.982 1.00 97.19 118 ILE A N 1
ATOM 897 C CA . ILE A 1 118 ? -5.143 1.955 -18.313 1.00 97.19 118 ILE A CA 1
ATOM 898 C C . ILE A 1 118 ? -3.936 2.191 -19.227 1.00 97.19 118 ILE A C 1
ATOM 900 O O . ILE A 1 118 ? -3.395 3.290 -19.231 1.00 97.19 118 ILE A O 1
ATOM 904 N N . THR A 1 119 ? -3.507 1.180 -19.988 1.00 96.75 119 THR A N 1
ATOM 905 C CA . THR A 1 119 ? -2.269 1.221 -20.786 1.00 96.75 119 THR A CA 1
ATOM 906 C C . THR A 1 119 ? -2.505 1.513 -22.265 1.00 96.75 119 THR A C 1
ATOM 908 O O . THR A 1 119 ? -1.575 1.912 -22.953 1.00 96.75 119 THR A O 1
ATOM 911 N N . GLN A 1 120 ? -3.736 1.371 -22.767 1.00 95.19 120 GLN A N 1
ATOM 912 C CA . GLN A 1 120 ? -4.093 1.661 -24.163 1.00 95.19 120 GLN A CA 1
ATOM 913 C C . GLN A 1 120 ? -3.676 3.057 -24.671 1.00 95.19 120 GLN A C 1
ATOM 915 O O . GLN A 1 120 ? -3.248 3.144 -25.823 1.00 95.19 120 GLN A O 1
ATOM 920 N N . PRO A 1 121 ? -3.776 4.150 -23.886 1.00 96.81 121 PRO A N 1
ATOM 921 C CA . PRO A 1 121 ? -3.477 5.487 -24.401 1.00 96.81 121 PRO A CA 1
ATOM 922 C C . PRO A 1 121 ? -1.992 5.759 -24.683 1.00 96.81 121 PRO A C 1
ATOM 924 O O . PRO A 1 121 ? -1.683 6.790 -25.278 1.00 96.81 121 PRO A O 1
ATOM 927 N N . PHE A 1 122 ? -1.068 4.895 -24.246 1.00 94.00 122 PHE A N 1
ATOM 928 C CA . PHE A 1 122 ? 0.369 5.134 -24.378 1.00 94.00 122 PHE A CA 1
ATOM 929 C C . PHE A 1 122 ? 1.163 3.847 -24.638 1.00 94.00 122 PHE A C 1
ATOM 931 O O . PHE A 1 122 ? 0.899 2.782 -24.087 1.00 94.00 122 PHE A O 1
ATOM 938 N N . SER A 1 123 ? 2.197 3.963 -25.469 1.00 91.56 123 SER A N 1
ATOM 939 C CA . SER A 1 123 ? 3.145 2.880 -25.764 1.00 91.56 123 SER A CA 1
ATOM 940 C C . SER A 1 123 ? 4.564 3.173 -25.277 1.00 91.56 123 SER A C 1
ATOM 942 O O . SER A 1 123 ? 5.380 2.259 -25.184 1.00 91.56 123 SER A O 1
ATOM 944 N N . GLU A 1 124 ? 4.871 4.436 -24.974 1.00 93.69 124 GLU A N 1
ATOM 945 C CA . GLU A 1 124 ? 6.180 4.870 -24.494 1.00 93.69 124 GLU A CA 1
ATOM 946 C C . GLU A 1 124 ? 6.103 5.339 -23.043 1.00 93.69 124 GLU A C 1
ATOM 948 O O . GLU A 1 124 ? 5.262 6.164 -22.687 1.00 93.69 124 GLU A O 1
ATOM 953 N N . TRP A 1 125 ? 7.030 4.845 -22.223 1.00 95.94 125 TRP A N 1
ATOM 954 C CA . TRP A 1 125 ? 7.161 5.230 -20.822 1.00 95.94 125 TRP A CA 1
ATOM 955 C C . TRP A 1 125 ? 8.357 6.157 -20.602 1.00 95.94 125 TRP A C 1
ATOM 957 O O . TRP A 1 125 ? 9.426 6.001 -21.209 1.00 95.94 125 TRP A O 1
ATOM 967 N N . ALA A 1 126 ? 8.187 7.109 -19.684 1.00 94.88 126 ALA A N 1
ATOM 968 C CA . ALA A 1 126 ? 9.304 7.856 -19.124 1.00 94.88 126 ALA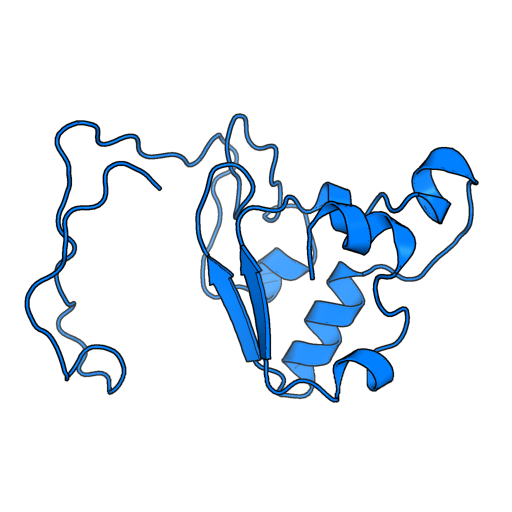 A CA 1
ATOM 969 C C . ALA A 1 126 ? 10.241 6.909 -18.357 1.00 94.88 126 ALA A C 1
ATOM 971 O O . ALA A 1 126 ? 9.821 5.867 -17.853 1.00 94.88 126 ALA A O 1
ATOM 972 N N . ALA A 1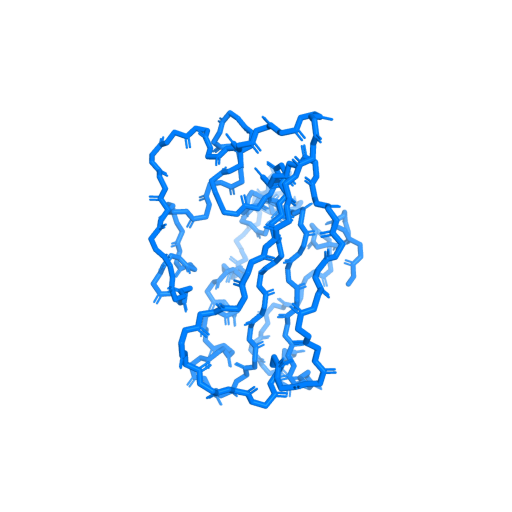 127 ? 11.522 7.268 -18.281 1.00 94.19 127 ALA A N 1
ATOM 973 C CA . ALA A 1 127 ? 12.469 6.499 -17.487 1.00 94.19 127 ALA A CA 1
ATOM 974 C C . ALA A 1 127 ? 12.205 6.714 -15.987 1.00 94.19 127 ALA A C 1
ATOM 976 O O . ALA A 1 127 ? 12.044 7.853 -15.549 1.00 94.19 127 ALA A O 1
ATOM 977 N N . ALA A 1 128 ? 12.209 5.629 -15.218 1.00 90.19 128 ALA A N 1
ATOM 978 C CA . ALA A 1 128 ? 12.245 5.636 -13.760 1.00 90.19 128 ALA A CA 1
ATOM 979 C C . ALA A 1 128 ? 13.670 5.328 -13.281 1.00 90.19 128 ALA A C 1
ATOM 981 O O . ALA A 1 128 ? 14.387 4.571 -13.936 1.00 90.19 128 ALA A O 1
ATOM 982 N N . VAL A 1 129 ? 14.085 5.919 -12.159 1.00 80.50 129 VAL A N 1
ATOM 983 C CA . VAL A 1 129 ? 15.460 5.794 -11.627 1.00 80.50 129 VAL A CA 1
ATOM 984 C C . VAL A 1 129 ? 15.573 4.899 -10.390 1.00 80.50 129 VAL A C 1
ATOM 986 O O . VAL A 1 129 ? 16.663 4.700 -9.865 1.00 80.50 129 VAL A O 1
ATOM 989 N N . GLY A 1 130 ? 14.456 4.345 -9.939 1.00 70.06 130 GLY A N 1
ATOM 990 C CA . GLY A 1 130 ? 14.372 3.460 -8.788 1.00 70.06 130 GLY A CA 1
ATOM 991 C C . GLY A 1 130 ? 12.912 3.208 -8.434 1.00 70.06 130 GLY A C 1
ATOM 992 O O . GLY A 1 130 ? 12.049 4.035 -8.752 1.00 70.06 130 GLY A O 1
ATOM 993 N N . LEU A 1 131 ? 12.662 2.057 -7.822 1.00 60.47 131 LEU A N 1
ATOM 994 C CA . LEU A 1 131 ? 11.438 1.702 -7.107 1.00 60.47 131 LEU A CA 1
ATOM 995 C C . LEU A 1 131 ? 11.853 1.054 -5.791 1.00 60.47 131 LEU A C 1
ATOM 997 O O . LEU A 1 131 ? 12.814 0.248 -5.844 1.00 60.47 131 LEU A O 1
#

Foldseek 3Di:
DDLLVLLPDQDQALVVVLVDQADEAEQHALCSQQVRCCCPPVVDDGDRSVVSNVVNVVVPHHYHYDDDQLTQLHPQRRSVCQVDPCCVVDPDHGDPGHPKDFAQVFDWDADDPDDDPVPVVDGGGDTDGMD